Protein AF-A0AA38NCH5-F1 (afdb_monomer_lite)

pLDDT: mean 87.62, std 12.92, range [38.0, 96.69]

Structure (mmCIF, N/CA/C/O backbone):
data_AF-A0AA38NCH5-F1
#
_entry.id   AF-A0AA38NCH5-F1
#
loop_
_atom_site.group_PDB
_atom_site.id
_atom_site.type_symbol
_atom_site.label_atom_id
_atom_site.label_alt_id
_atom_site.label_comp_id
_atom_site.label_asym_id
_atom_site.label_entity_id
_atom_site.label_seq_id
_atom_site.pdbx_PDB_ins_code
_atom_site.Cartn_x
_atom_site.Cartn_y
_atom_site.Cartn_z
_atom_site.occupancy
_atom_site.B_iso_or_equiv
_atom_site.auth_seq_id
_atom_site.auth_comp_id
_atom_site.auth_asym_id
_atom_site.auth_atom_id
_atom_site.pdbx_PDB_model_num
ATOM 1 N N . ILE A 1 1 ? 7.613 -3.527 -4.445 1.00 84.94 1 ILE A N 1
ATOM 2 C CA . ILE A 1 1 ? 7.583 -4.924 -3.953 1.00 84.94 1 ILE A CA 1
ATOM 3 C C . ILE A 1 1 ? 8.799 -5.136 -3.073 1.00 84.94 1 ILE A C 1
ATOM 5 O O . ILE A 1 1 ? 9.880 -4.709 -3.464 1.00 84.94 1 ILE A O 1
ATOM 9 N N . TYR A 1 2 ? 8.613 -5.729 -1.898 1.00 88.38 2 TYR A N 1
ATOM 10 C CA . TYR A 1 2 ? 9.690 -6.019 -0.955 1.00 88.38 2 TYR A CA 1
ATOM 11 C C . TYR A 1 2 ? 9.802 -7.528 -0.768 1.00 88.38 2 TYR A C 1
ATOM 13 O O . TYR A 1 2 ? 8.786 -8.209 -0.658 1.00 88.38 2 TYR A O 1
ATOM 21 N N . GLN A 1 3 ? 11.030 -8.037 -0.718 1.00 91.44 3 GLN A N 1
ATOM 22 C CA . GLN A 1 3 ? 11.296 -9.394 -0.261 1.00 91.44 3 GLN A CA 1
ATOM 23 C C . GLN A 1 3 ? 11.565 -9.331 1.241 1.00 91.44 3 GLN A C 1
ATOM 25 O O . GLN A 1 3 ? 12.495 -8.649 1.671 1.00 91.44 3 GLN A O 1
ATOM 30 N N . ILE A 1 4 ? 10.739 -10.012 2.027 1.00 92.62 4 ILE A N 1
ATOM 31 C CA . ILE A 1 4 ? 10.807 -10.011 3.491 1.00 92.62 4 ILE A CA 1
ATOM 32 C C . ILE A 1 4 ? 10.966 -11.440 4.011 1.00 92.62 4 ILE A C 1
ATOM 34 O O . ILE A 1 4 ? 10.616 -12.400 3.326 1.00 92.62 4 ILE A O 1
ATOM 38 N N . ASN A 1 5 ? 11.524 -11.590 5.212 1.00 94.94 5 ASN A N 1
ATOM 39 C CA . ASN A 1 5 ? 11.599 -12.884 5.895 1.00 94.94 5 ASN A CA 1
ATOM 40 C C . ASN A 1 5 ? 10.491 -13.015 6.959 1.00 94.94 5 ASN A C 1
ATOM 42 O O . ASN A 1 5 ? 9.812 -12.045 7.289 1.00 94.94 5 ASN A O 1
ATOM 46 N N . ALA A 1 6 ? 10.356 -14.204 7.552 1.00 94.56 6 ALA A N 1
ATOM 47 C CA . ALA A 1 6 ? 9.321 -14.492 8.550 1.00 94.56 6 ALA A CA 1
ATOM 48 C C . ALA A 1 6 ? 9.373 -13.591 9.802 1.00 94.56 6 ALA A C 1
ATOM 50 O O . ALA A 1 6 ? 8.349 -13.341 10.431 1.00 94.56 6 ALA A O 1
ATOM 51 N N . ARG A 1 7 ? 10.555 -13.088 10.184 1.00 95.19 7 ARG A N 1
ATOM 52 C CA . ARG A 1 7 ? 10.690 -12.161 11.316 1.00 95.19 7 ARG A CA 1
ATOM 53 C C . ARG A 1 7 ? 10.175 -10.770 10.955 1.00 95.19 7 ARG A C 1
ATOM 55 O O . ARG A 1 7 ? 9.543 -10.129 11.789 1.00 95.19 7 ARG A O 1
ATOM 62 N N . ASP A 1 8 ? 10.459 -10.309 9.743 1.00 95.44 8 ASP A N 1
ATOM 63 C CA . ASP A 1 8 ? 9.941 -9.038 9.240 1.00 95.44 8 ASP A CA 1
ATOM 64 C C . ASP A 1 8 ? 8.419 -9.102 9.086 1.00 95.44 8 ASP A C 1
ATOM 66 O O . ASP A 1 8 ? 7.735 -8.180 9.521 1.00 95.44 8 ASP A O 1
ATOM 70 N N . GLU A 1 9 ? 7.883 -10.219 8.582 1.00 95.38 9 GLU A N 1
ATOM 71 C CA . GLU A 1 9 ? 6.435 -10.455 8.514 1.00 95.38 9 GLU A CA 1
ATOM 72 C C . GLU A 1 9 ? 5.786 -10.413 9.905 1.00 95.38 9 GLU A C 1
ATOM 74 O O . GLU A 1 9 ? 4.816 -9.691 10.103 1.00 95.38 9 GLU A O 1
ATOM 79 N N . ALA A 1 10 ? 6.359 -11.086 10.909 1.00 95.00 10 ALA A N 1
ATOM 80 C CA . ALA A 1 10 ? 5.830 -11.046 12.276 1.00 95.00 10 ALA A CA 1
ATOM 81 C C . ALA A 1 10 ? 5.847 -9.631 12.891 1.00 95.00 10 ALA A C 1
ATOM 83 O O . ALA A 1 10 ? 4.995 -9.288 13.713 1.00 95.00 10 ALA A O 1
ATOM 84 N N . ASN A 1 11 ? 6.814 -8.789 12.505 1.00 96.06 11 ASN A N 1
ATOM 85 C CA . ASN A 1 11 ? 6.818 -7.382 12.903 1.00 96.06 11 ASN A CA 1
ATOM 86 C C . ASN A 1 11 ? 5.710 -6.601 12.186 1.00 96.06 11 ASN A C 1
ATOM 88 O O . ASN A 1 11 ? 5.029 -5.800 12.827 1.00 96.06 11 ASN A O 1
ATOM 92 N N . LEU A 1 12 ? 5.524 -6.833 10.884 1.00 95.25 12 LEU A N 1
ATOM 93 C CA . LEU A 1 12 ? 4.454 -6.220 10.098 1.00 95.25 12 LEU A CA 1
ATOM 94 C C . LEU A 1 12 ? 3.076 -6.612 10.633 1.00 95.25 12 LEU A C 1
ATOM 96 O O . LEU A 1 12 ? 2.263 -5.721 10.836 1.00 95.25 12 LEU A O 1
ATOM 100 N N . ASP A 1 13 ? 2.851 -7.877 10.998 1.00 96.06 13 ASP A N 1
ATOM 101 C CA . ASP A 1 13 ? 1.598 -8.334 11.618 1.00 96.06 13 ASP A CA 1
ATOM 102 C C . ASP A 1 13 ? 1.207 -7.448 12.818 1.00 96.06 13 ASP A C 1
ATOM 104 O O . ASP A 1 13 ? 0.050 -7.052 12.961 1.00 96.06 13 ASP A O 1
ATOM 108 N N . ARG A 1 14 ? 2.185 -7.046 13.646 1.00 95.69 14 ARG A N 1
ATOM 109 C CA . ARG A 1 14 ? 1.957 -6.133 14.776 1.00 95.69 14 ARG A CA 1
ATOM 110 C C . ARG A 1 14 ? 1.683 -4.692 14.342 1.00 95.69 14 ARG A C 1
ATOM 112 O O . ARG A 1 14 ? 0.865 -4.028 14.976 1.00 95.69 14 ARG A O 1
ATOM 119 N N . TYR A 1 15 ? 2.392 -4.183 13.336 1.00 94.06 15 TYR A N 1
ATOM 120 C CA . TYR A 1 15 ? 2.198 -2.812 12.847 1.00 94.06 15 TYR A CA 1
ATOM 121 C C . TYR A 1 15 ? 0.861 -2.634 12.125 1.00 94.06 15 TYR A C 1
ATOM 123 O O . TYR A 1 15 ? 0.242 -1.580 12.258 1.00 94.06 15 TYR A O 1
ATOM 131 N N . GLU A 1 16 ? 0.407 -3.673 11.429 1.00 93.56 16 GLU A N 1
ATOM 132 C CA . GLU A 1 16 ? -0.856 -3.700 10.692 1.00 93.56 16 GLU A CA 1
ATOM 133 C C . GLU A 1 16 ? -2.042 -4.132 11.571 1.00 93.56 16 GLU A C 1
ATOM 135 O O . GLU A 1 16 ? -3.187 -4.112 11.129 1.00 93.56 16 GLU A O 1
ATOM 140 N N . GLY A 1 17 ? -1.793 -4.520 12.830 1.00 94.88 17 GLY A N 1
ATOM 141 C CA . GLY A 1 17 ? -2.832 -5.011 13.739 1.00 94.88 17 GLY A CA 1
ATOM 142 C C . GLY A 1 17 ? -3.563 -6.230 13.178 1.00 94.88 17 GLY A C 1
ATOM 143 O O . GLY A 1 17 ? -4.778 -6.328 13.313 1.00 94.88 17 GLY A O 1
ATOM 144 N N . SER A 1 18 ? -2.835 -7.100 12.478 1.00 93.62 18 SER A N 1
ATOM 145 C CA . SER A 1 18 ? -3.381 -8.292 11.841 1.00 93.62 18 SER A CA 1
ATOM 146 C C . SER A 1 18 ? -3.585 -9.413 12.867 1.00 93.62 18 SER A C 1
ATOM 148 O O . SER A 1 18 ? -2.676 -9.662 13.666 1.00 93.62 18 SER A O 1
ATOM 150 N N . PRO A 1 19 ? -4.700 -10.165 12.787 1.00 93.69 19 PRO A N 1
ATOM 151 C CA . PRO A 1 19 ? -5.735 -10.101 11.742 1.00 93.69 19 PRO A CA 1
ATOM 152 C C . PRO A 1 19 ? -6.901 -9.133 12.023 1.00 93.69 19 PRO A C 1
ATOM 154 O O . PRO A 1 19 ? -7.810 -9.030 11.198 1.00 93.69 19 PRO A O 1
ATOM 157 N N . GLU A 1 20 ? -6.937 -8.461 13.174 1.00 94.12 20 GLU A N 1
ATOM 158 C CA . GLU A 1 20 ? -8.120 -7.726 13.642 1.00 94.12 20 GLU A CA 1
ATOM 159 C C . GLU A 1 20 ? -8.422 -6.447 12.846 1.00 94.12 20 GLU A C 1
ATOM 161 O O . GLU A 1 20 ? -9.592 -6.117 12.652 1.00 94.12 20 GLU A O 1
ATOM 166 N N . ILE A 1 21 ? -7.391 -5.723 12.404 1.00 93.81 21 ILE A N 1
ATOM 167 C CA . ILE A 1 21 ? -7.518 -4.469 11.647 1.00 93.81 21 ILE A CA 1
ATOM 168 C C . ILE A 1 21 ? -7.382 -4.763 10.153 1.00 93.81 21 ILE A C 1
ATOM 170 O O . ILE A 1 21 ? -8.362 -4.669 9.416 1.00 93.81 21 ILE A O 1
ATOM 174 N N . TYR A 1 22 ? -6.192 -5.179 9.719 1.00 95.00 22 TYR A N 1
ATOM 175 C CA . TYR A 1 22 ? -5.929 -5.589 8.341 1.00 95.00 22 TYR A CA 1
ATOM 176 C C . TYR A 1 22 ? -5.712 -7.099 8.256 1.00 95.00 22 TYR A C 1
ATOM 178 O O . TYR A 1 22 ? -5.029 -7.687 9.092 1.00 95.00 22 TYR A O 1
ATOM 186 N N . GLN A 1 23 ? -6.272 -7.734 7.228 1.00 96.69 23 GLN A N 1
ATOM 187 C CA . GLN A 1 23 ? -6.160 -9.171 7.002 1.00 96.69 23 GLN A CA 1
ATOM 188 C C . GLN A 1 23 ? -5.078 -9.464 5.960 1.00 96.69 23 GLN A C 1
ATOM 190 O O . GLN A 1 23 ? -4.899 -8.718 4.994 1.00 96.69 23 GLN A O 1
ATOM 195 N N . LYS A 1 24 ? -4.370 -10.581 6.149 1.00 96.06 24 LYS A N 1
ATOM 196 C CA . LYS A 1 24 ? -3.393 -11.097 5.187 1.00 96.06 24 LYS A CA 1
ATOM 197 C C . LYS A 1 24 ? -4.097 -11.704 3.977 1.00 96.06 24 LYS A C 1
ATOM 199 O O . LYS A 1 24 ? -4.817 -12.691 4.105 1.00 96.06 24 LYS A O 1
ATOM 204 N N . VAL A 1 25 ? -3.846 -11.135 2.803 1.00 96.19 25 VAL A N 1
ATOM 205 C CA . VAL A 1 25 ? -4.293 -11.659 1.511 1.00 96.19 25 VAL A CA 1
ATOM 206 C C . VAL A 1 25 ? -3.077 -12.205 0.778 1.00 96.19 25 VAL A C 1
ATOM 208 O O . VAL A 1 25 ? -2.206 -11.446 0.352 1.00 96.19 25 VAL A O 1
ATOM 211 N N . HIS A 1 26 ? -3.006 -13.530 0.687 1.00 94.31 26 HIS A N 1
ATOM 212 C CA . HIS A 1 26 ? -1.963 -14.241 -0.046 1.00 94.31 26 HIS A CA 1
ATOM 213 C C . HIS A 1 26 ? -2.321 -14.358 -1.529 1.00 94.31 26 HIS A C 1
ATOM 215 O O . HIS A 1 26 ? -3.465 -14.124 -1.921 1.00 94.31 26 HIS A O 1
ATOM 221 N N . ASP A 1 27 ? -1.329 -14.735 -2.332 1.00 9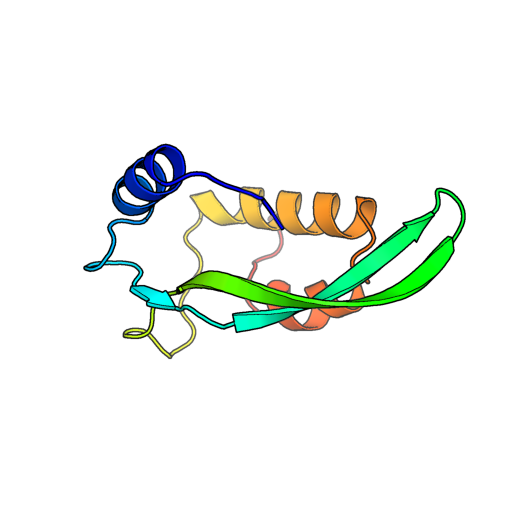4.12 27 ASP A N 1
ATOM 222 C CA . ASP A 1 27 ? -1.481 -15.059 -3.751 1.00 94.12 27 ASP A CA 1
ATOM 223 C C . ASP A 1 27 ? -2.082 -13.914 -4.585 1.00 94.12 27 ASP A C 1
ATOM 225 O O . ASP A 1 27 ? -2.776 -14.122 -5.580 1.00 94.12 27 ASP A O 1
ATOM 229 N N . VAL A 1 28 ? -1.803 -12.666 -4.186 1.00 94.94 28 VAL A N 1
ATOM 230 C CA . VAL A 1 28 ? -2.158 -11.486 -4.977 1.00 94.94 28 VAL A CA 1
ATOM 231 C C . VAL A 1 28 ? -1.140 -11.352 -6.104 1.00 94.94 28 VAL A C 1
ATOM 233 O O . VAL A 1 28 ? -0.028 -10.860 -5.890 1.00 94.94 28 VAL A O 1
ATOM 236 N N . THR A 1 29 ? -1.516 -11.804 -7.297 1.00 94.06 29 THR A N 1
ATOM 237 C CA . THR A 1 29 ? -0.675 -11.716 -8.492 1.00 94.06 29 THR A CA 1
ATOM 238 C C . THR A 1 29 ? -0.527 -10.263 -8.949 1.00 94.06 29 THR A C 1
ATOM 240 O O . THR A 1 29 ? -1.512 -9.578 -9.231 1.00 94.06 29 THR A O 1
ATOM 243 N N . VAL A 1 30 ? 0.714 -9.787 -9.056 1.00 90.62 30 VAL A N 1
ATOM 244 C CA . VAL A 1 30 ? 1.054 -8.449 -9.559 1.00 90.62 30 VAL A CA 1
ATOM 245 C C . VAL A 1 30 ? 1.967 -8.539 -10.774 1.00 90.62 30 VAL A C 1
ATOM 247 O O . VAL A 1 30 ? 2.841 -9.399 -10.841 1.00 90.62 30 VAL A O 1
ATOM 250 N N . GLU A 1 31 ? 1.805 -7.619 -11.720 1.00 88.19 31 GLU A N 1
ATOM 251 C CA . GLU A 1 31 ? 2.709 -7.474 -12.862 1.00 88.19 31 GLU A CA 1
ATOM 252 C C . GLU A 1 31 ? 3.877 -6.550 -12.498 1.00 88.19 31 GLU A C 1
ATOM 254 O O . GLU A 1 31 ? 3.681 -5.410 -12.061 1.00 88.19 31 GLU A O 1
ATOM 259 N N . LEU A 1 32 ? 5.113 -7.023 -12.677 1.00 83.75 32 LEU A N 1
ATOM 260 C CA . LEU A 1 32 ? 6.296 -6.213 -12.403 1.00 83.75 32 LEU A CA 1
ATOM 261 C C . LEU A 1 32 ? 6.622 -5.316 -13.594 1.00 83.75 32 LEU A C 1
ATOM 263 O O . LEU A 1 32 ? 6.935 -5.790 -14.677 1.00 83.75 32 LEU A O 1
ATOM 267 N N . ILE A 1 33 ? 6.644 -4.001 -13.396 1.00 75.44 33 ILE A N 1
ATOM 268 C CA . ILE A 1 33 ? 7.119 -3.073 -14.428 1.00 75.44 33 ILE A CA 1
ATOM 269 C C . ILE A 1 33 ? 8.630 -2.891 -14.261 1.00 75.44 33 ILE A C 1
ATOM 271 O O . ILE A 1 33 ? 9.085 -2.260 -13.306 1.00 75.44 33 ILE A O 1
ATOM 275 N N . VAL A 1 34 ? 9.423 -3.423 -15.197 1.00 70.25 34 VAL A N 1
ATOM 276 C CA . VAL A 1 34 ? 10.889 -3.303 -15.157 1.00 70.25 34 VAL A CA 1
ATOM 277 C C . VAL A 1 34 ? 11.323 -2.026 -15.875 1.00 70.25 34 VAL A C 1
ATOM 279 O O . VAL A 1 34 ? 11.087 -1.838 -17.072 1.00 70.25 34 VAL A O 1
ATOM 282 N N . ARG A 1 35 ? 11.997 -1.134 -15.143 1.00 66.19 35 ARG A N 1
ATOM 283 C CA . ARG A 1 35 ? 12.596 0.089 -15.693 1.00 66.19 35 ARG A CA 1
ATOM 284 C C . ARG A 1 35 ? 14.103 -0.059 -15.884 1.00 66.19 35 ARG A C 1
ATOM 286 O O . ARG A 1 35 ? 14.813 -0.500 -14.988 1.00 66.19 35 ARG A O 1
ATOM 293 N N . SER A 1 36 ? 14.595 0.399 -17.032 1.00 57.47 36 SER A N 1
ATOM 294 C CA . SER A 1 36 ? 15.992 0.799 -17.217 1.00 57.47 36 SER A CA 1
ATOM 295 C C . SER A 1 36 ? 16.065 2.318 -17.100 1.00 57.47 36 SER A C 1
ATOM 297 O O . SER A 1 36 ? 15.068 3.004 -17.316 1.00 57.47 36 SER A O 1
ATOM 299 N N . LYS A 1 37 ? 17.249 2.860 -16.791 1.00 54.50 37 LYS A N 1
ATOM 300 C CA . LYS A 1 37 ? 17.509 4.289 -16.517 1.00 54.50 37 LYS A CA 1
ATOM 301 C C . LYS A 1 37 ? 17.015 5.276 -17.592 1.00 54.50 37 LYS A C 1
ATOM 303 O O . LYS A 1 37 ? 17.090 6.477 -17.369 1.00 54.50 37 LYS A O 1
ATOM 308 N N . VAL A 1 38 ? 16.549 4.795 -18.745 1.00 53.34 38 VAL A N 1
ATOM 309 C CA . VAL A 1 38 ? 16.161 5.612 -19.901 1.00 53.34 38 VAL A CA 1
ATOM 310 C C . VAL A 1 38 ? 14.747 5.289 -20.421 1.00 53.34 38 VAL A C 1
ATOM 312 O O . VAL A 1 38 ? 14.156 6.157 -21.043 1.00 53.34 38 VAL A O 1
ATOM 315 N N . ASN A 1 39 ? 14.168 4.105 -20.149 1.00 49.72 39 ASN A N 1
ATOM 316 C CA . ASN A 1 39 ? 12.827 3.698 -20.615 1.00 49.72 39 ASN A CA 1
ATOM 317 C C . ASN A 1 39 ? 12.218 2.580 -19.739 1.00 49.72 39 ASN A C 1
ATOM 319 O O . ASN A 1 39 ? 12.946 1.804 -19.113 1.00 49.72 39 ASN A O 1
ATOM 323 N N . VAL A 1 40 ? 10.883 2.448 -19.745 1.00 57.19 40 VAL A N 1
ATOM 324 C CA . VAL A 1 40 ? 10.208 1.206 -19.314 1.00 57.19 40 VAL A CA 1
ATOM 325 C C . VAL A 1 40 ? 10.602 0.111 -20.307 1.00 57.19 40 VAL A C 1
ATOM 327 O O . VAL A 1 40 ? 10.390 0.268 -21.506 1.00 57.19 40 VAL A O 1
ATOM 330 N N . VAL A 1 41 ? 11.241 -0.954 -19.822 1.00 54.84 41 VAL A N 1
ATOM 331 C CA . VAL A 1 41 ? 11.847 -1.999 -20.670 1.00 54.84 41 VAL A CA 1
ATOM 332 C C . VAL A 1 41 ? 10.824 -3.071 -21.050 1.00 54.84 41 VAL A C 1
ATOM 334 O O . VAL A 1 41 ? 10.994 -3.746 -22.058 1.00 54.84 41 VAL A O 1
ATOM 337 N N . GLY A 1 42 ? 9.731 -3.184 -20.296 1.00 58.41 42 GLY A N 1
ATOM 338 C CA . GLY A 1 42 ? 8.614 -4.073 -20.595 1.00 58.41 42 GLY A CA 1
ATOM 339 C C . GLY A 1 42 ? 7.745 -4.330 -19.367 1.00 58.41 42 GLY A C 1
ATOM 340 O O . GLY A 1 42 ? 8.060 -3.876 -18.262 1.00 58.41 42 GLY A O 1
ATOM 341 N N . ILE A 1 43 ? 6.656 -5.068 -19.582 1.00 61.31 43 ILE A N 1
ATOM 342 C CA . ILE A 1 43 ? 5.947 -5.778 -18.514 1.00 61.31 43 ILE A CA 1
ATOM 343 C C . ILE A 1 43 ? 6.798 -7.020 -18.225 1.00 61.31 43 ILE A C 1
ATOM 345 O O . ILE A 1 43 ? 7.055 -7.814 -19.128 1.00 61.31 43 ILE A O 1
ATOM 349 N N . GLY A 1 44 ? 7.344 -7.098 -17.018 1.00 65.31 44 GLY A N 1
ATOM 350 C CA . GLY A 1 44 ? 8.087 -8.248 -16.517 1.00 65.31 44 GLY A CA 1
ATOM 351 C C . GLY A 1 44 ? 7.156 -9.361 -16.042 1.00 65.31 44 GLY A C 1
ATOM 352 O O . GLY A 1 44 ? 5.945 -9.309 -16.248 1.00 65.31 44 GLY A O 1
ATOM 353 N N . ASP A 1 45 ? 7.740 -10.366 -15.394 1.00 80.44 45 ASP A N 1
ATOM 354 C CA . ASP A 1 45 ? 7.005 -11.520 -14.879 1.00 80.44 45 ASP A CA 1
ATOM 355 C C . ASP A 1 45 ? 5.921 -11.120 -13.864 1.00 80.44 45 ASP A C 1
ATOM 357 O O . ASP A 1 45 ? 6.011 -10.100 -13.167 1.00 80.44 45 ASP A O 1
ATOM 361 N N . THR A 1 46 ? 4.892 -11.960 -13.770 1.00 88.38 46 THR A N 1
ATOM 362 C CA . THR A 1 46 ? 3.897 -11.891 -12.702 1.00 88.38 46 THR A CA 1
ATOM 363 C C . THR A 1 46 ? 4.448 -12.512 -11.424 1.00 88.38 46 THR A C 1
ATOM 365 O O . THR A 1 46 ? 5.094 -13.559 -11.474 1.00 88.38 46 THR A O 1
ATOM 368 N N . LEU A 1 47 ? 4.162 -11.901 -10.278 1.00 91.06 47 LEU A N 1
ATOM 369 C CA . LEU A 1 47 ? 4.587 -12.389 -8.969 1.00 91.06 47 LEU A CA 1
ATOM 370 C C . LEU A 1 47 ? 3.396 -12.486 -8.020 1.00 91.06 47 LEU A C 1
ATOM 372 O O . LEU A 1 47 ? 2.644 -11.524 -7.887 1.00 91.06 47 LEU A O 1
ATOM 376 N N . ASP A 1 48 ? 3.278 -13.603 -7.309 1.00 93.75 48 ASP A N 1
ATOM 377 C CA . ASP A 1 48 ? 2.313 -13.751 -6.223 1.00 93.75 48 ASP A CA 1
ATOM 378 C C . ASP A 1 48 ? 2.845 -13.103 -4.944 1.00 93.75 48 ASP A C 1
ATOM 380 O O . ASP A 1 48 ? 3.997 -13.301 -4.543 1.00 93.75 48 ASP A O 1
ATOM 384 N N . THR A 1 49 ? 2.009 -12.277 -4.319 1.00 94.75 49 THR A N 1
ATOM 385 C CA . THR A 1 49 ? 2.405 -11.431 -3.191 1.00 94.75 49 THR A CA 1
ATOM 386 C C . THR A 1 49 ? 1.455 -11.557 -2.009 1.00 94.75 49 THR A C 1
ATOM 388 O O . THR A 1 49 ? 0.299 -11.957 -2.147 1.00 94.75 49 THR A O 1
ATOM 391 N N . LEU A 1 50 ? 1.971 -11.198 -0.832 1.00 95.50 50 LEU A N 1
ATOM 392 C CA . LEU A 1 50 ? 1.192 -10.979 0.379 1.00 95.50 50 LEU A CA 1
ATOM 393 C C . LEU A 1 50 ? 0.896 -9.484 0.526 1.00 95.50 50 LEU A C 1
ATOM 395 O O . LEU A 1 50 ? 1.818 -8.663 0.508 1.00 95.50 50 LEU A O 1
ATOM 399 N N . VAL A 1 51 ? -0.376 -9.142 0.720 1.00 95.88 51 VAL A N 1
ATOM 400 C CA . VAL A 1 51 ? -0.831 -7.774 0.993 1.00 95.88 51 VAL A CA 1
ATOM 401 C C . VAL A 1 51 ? -1.686 -7.761 2.259 1.00 95.88 51 VAL A C 1
ATOM 403 O O . VAL A 1 51 ? -2.490 -8.665 2.477 1.00 95.88 51 VAL A O 1
ATOM 406 N N . TYR A 1 52 ? -1.532 -6.725 3.082 1.00 95.75 52 TYR A N 1
ATOM 407 C CA . TYR A 1 52 ? -2.438 -6.442 4.194 1.00 95.75 52 TYR A CA 1
ATOM 408 C C . TYR A 1 52 ? -3.561 -5.531 3.698 1.00 95.75 52 TYR A C 1
ATOM 410 O O . TYR A 1 52 ? -3.300 -4.446 3.176 1.00 95.75 52 TYR A O 1
ATOM 418 N N . MET A 1 53 ? -4.806 -5.985 3.815 1.00 94.00 53 MET A N 1
ATOM 419 C CA . MET A 1 53 ? -5.980 -5.266 3.321 1.00 94.00 53 MET A CA 1
ATOM 420 C C . MET A 1 53 ? -7.141 -5.410 4.298 1.00 94.00 53 MET A C 1
ATOM 422 O O . MET A 1 53 ? -7.330 -6.467 4.892 1.00 94.00 53 MET A O 1
ATOM 426 N N . ASP A 1 54 ? -7.922 -4.345 4.458 1.00 94.12 54 ASP A N 1
ATOM 427 C CA . ASP A 1 54 ? -9.154 -4.386 5.240 1.00 94.12 54 ASP A CA 1
ATOM 428 C C . ASP A 1 54 ? -10.250 -4.979 4.358 1.00 94.12 54 ASP A C 1
ATOM 430 O O . ASP A 1 54 ? -10.641 -4.391 3.349 1.00 94.12 54 ASP A O 1
ATOM 434 N N . GLN A 1 55 ? -10.709 -6.172 4.717 1.00 92.38 55 GLN A N 1
ATOM 435 C CA . GLN A 1 55 ? -11.757 -6.894 4.003 1.00 92.38 55 GLN A CA 1
ATOM 436 C C . GLN A 1 55 ? -13.149 -6.651 4.601 1.00 92.38 55 GLN A C 1
ATOM 438 O O . GLN A 1 55 ? -14.148 -7.081 4.024 1.00 92.38 55 GLN A O 1
ATOM 443 N N . ASN A 1 56 ? -13.231 -5.965 5.744 1.00 91.75 56 ASN A N 1
ATOM 444 C CA . ASN A 1 56 ? -14.469 -5.756 6.488 1.00 91.75 56 ASN A CA 1
ATOM 445 C C . ASN A 1 56 ? -15.125 -4.409 6.146 1.00 91.75 56 ASN A C 1
ATOM 447 O O . ASN A 1 56 ? -16.353 -4.316 6.100 1.00 91.75 56 ASN A O 1
ATOM 451 N N . HIS A 1 57 ? -14.333 -3.369 5.869 1.00 91.44 57 HIS A N 1
ATOM 452 C CA . HIS A 1 57 ? -14.830 -2.031 5.529 1.00 91.44 57 HIS A CA 1
ATOM 453 C C . HIS A 1 57 ? -14.722 -1.753 4.023 1.00 91.44 57 HIS A C 1
ATOM 455 O O . HIS A 1 57 ? -13.805 -1.093 3.546 1.00 91.44 57 HIS A O 1
ATOM 461 N N . VAL A 1 58 ? -15.707 -2.232 3.261 1.00 90.38 58 VAL A N 1
ATOM 462 C CA . VAL A 1 58 ? -15.712 -2.197 1.782 1.00 90.38 58 VAL A CA 1
ATOM 463 C C . VAL A 1 58 ? -16.339 -0.937 1.166 1.00 90.38 58 VAL A C 1
ATOM 465 O O . VAL A 1 58 ? -16.648 -0.908 -0.024 1.00 90.38 58 VAL A O 1
ATOM 468 N N . THR A 1 59 ? -16.578 0.100 1.968 1.00 92.06 59 THR A N 1
ATOM 469 C CA . THR A 1 59 ? -17.168 1.370 1.517 1.00 92.06 59 THR A CA 1
ATOM 470 C C . THR A 1 59 ? -16.187 2.514 1.694 1.00 92.06 59 THR A C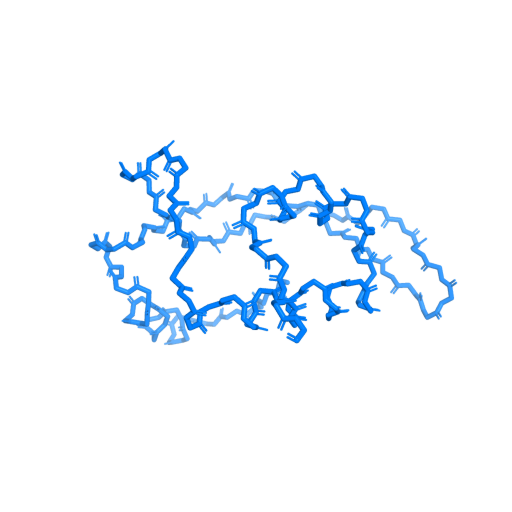 1
ATOM 472 O O . THR A 1 59 ? -15.476 2.559 2.697 1.00 92.06 59 THR A O 1
ATOM 475 N N . ASP A 1 60 ? -16.225 3.484 0.782 1.00 90.25 60 ASP A N 1
ATOM 476 C CA . ASP A 1 60 ? -15.343 4.648 0.826 1.00 90.25 60 ASP A CA 1
ATOM 477 C C . ASP A 1 60 ? -15.453 5.412 2.156 1.00 90.25 60 ASP A C 1
ATOM 479 O O . ASP A 1 60 ? -16.525 5.861 2.574 1.00 90.25 60 ASP A O 1
ATOM 483 N N . GLY A 1 61 ? -14.309 5.571 2.824 1.00 88.62 61 GLY A N 1
ATOM 484 C CA . GLY A 1 61 ? -14.170 6.323 4.066 1.00 88.62 61 GLY A CA 1
ATOM 485 C C . GLY A 1 61 ? -13.575 7.716 3.854 1.00 88.62 61 GLY A C 1
ATOM 486 O O . GLY A 1 61 ? -13.037 8.049 2.800 1.00 88.62 61 GLY A O 1
ATOM 487 N N . LYS A 1 62 ? -13.621 8.549 4.900 1.00 91.00 62 LYS A N 1
ATOM 488 C CA . LYS A 1 62 ? -12.893 9.826 4.920 1.00 91.00 62 LYS A CA 1
ATOM 489 C C . LYS A 1 62 ? -11.466 9.602 5.412 1.00 91.00 62 LYS A C 1
ATOM 491 O O . LYS A 1 62 ? -11.269 9.103 6.519 1.00 91.00 62 LYS A O 1
ATOM 496 N N . ILE A 1 63 ? -10.482 10.033 4.623 1.00 90.69 63 ILE A N 1
ATOM 497 C CA . ILE A 1 63 ? -9.073 10.027 5.033 1.00 90.69 63 ILE A CA 1
ATOM 498 C C . ILE A 1 63 ? -8.896 10.922 6.265 1.00 90.69 63 ILE A C 1
ATOM 500 O O . ILE A 1 63 ? -9.389 12.053 6.316 1.00 90.69 63 ILE A O 1
ATOM 504 N N . ARG A 1 64 ? -8.177 10.414 7.268 1.00 91.25 64 ARG A N 1
ATOM 505 C CA . ARG A 1 64 ? -7.832 11.181 8.467 1.00 91.25 64 ARG A CA 1
ATOM 506 C C . ARG A 1 64 ? -6.824 12.282 8.124 1.00 91.25 64 ARG A C 1
ATOM 508 O O . ARG A 1 64 ? -5.912 12.070 7.324 1.00 91.25 64 ARG A O 1
ATOM 515 N N . GLN A 1 65 ? -6.978 13.454 8.739 1.00 91.88 65 GLN A N 1
ATOM 516 C CA . GLN A 1 65 ? -6.231 14.669 8.381 1.00 91.88 65 GLN A CA 1
ATOM 517 C C . GLN A 1 65 ? -4.710 14.471 8.424 1.00 91.88 65 GLN A C 1
ATOM 519 O O . GLN A 1 65 ? -3.996 14.918 7.529 1.00 91.88 65 GLN A O 1
ATOM 524 N N . GLU A 1 66 ? -4.210 13.725 9.406 1.00 92.88 66 GLU A N 1
ATOM 525 C CA . GLU A 1 66 ? -2.787 13.439 9.580 1.00 92.88 66 GLU A CA 1
ATOM 526 C C . GLU A 1 66 ? -2.172 12.577 8.459 1.00 92.88 66 GLU A C 1
ATOM 528 O O . GLU A 1 66 ? -0.949 12.576 8.280 1.00 92.88 66 GLU A O 1
ATOM 533 N N . TYR A 1 67 ? -2.994 11.870 7.676 1.00 92.69 67 TYR A N 1
ATOM 534 C CA . TYR A 1 67 ? -2.540 11.054 6.547 1.00 92.69 67 TYR A CA 1
ATOM 535 C C . TYR A 1 67 ? -2.541 11.805 5.217 1.00 92.69 67 TYR A C 1
ATOM 537 O O . TYR A 1 67 ? -1.793 11.417 4.322 1.00 92.69 67 TYR A O 1
ATOM 545 N N . ILE A 1 68 ? -3.293 12.903 5.087 1.00 94.25 68 ILE A N 1
ATOM 546 C CA . ILE A 1 68 ? -3.336 13.724 3.866 1.00 94.25 68 ILE A CA 1
ATOM 547 C C . ILE A 1 68 ? -1.925 14.095 3.373 1.00 94.25 68 ILE A C 1
ATOM 549 O O . ILE A 1 68 ? -1.600 13.761 2.230 1.00 94.25 68 ILE A O 1
ATOM 553 N N . PRO A 1 69 ? -1.026 14.688 4.189 1.00 94.62 69 PRO A N 1
ATOM 554 C CA . PRO A 1 69 ? 0.315 15.032 3.713 1.00 94.62 69 PRO A CA 1
ATOM 555 C C . PRO A 1 69 ? 1.161 13.806 3.346 1.00 94.62 69 PRO A C 1
ATOM 557 O O . PRO A 1 69 ? 2.045 13.906 2.500 1.00 94.62 69 PRO A O 1
ATOM 560 N N . ARG A 1 70 ? 0.899 12.638 3.949 1.00 94.69 70 ARG A N 1
ATOM 561 C CA . ARG A 1 70 ? 1.595 11.387 3.608 1.00 94.69 70 ARG A CA 1
ATOM 562 C C . ARG A 1 70 ? 1.142 10.866 2.249 1.00 94.69 70 ARG A C 1
ATOM 564 O O . ARG A 1 70 ? 1.983 10.451 1.464 1.00 94.69 70 ARG A O 1
ATOM 571 N N . MET A 1 71 ? -0.155 10.942 1.954 1.00 94.94 71 MET A N 1
ATOM 572 C CA . MET A 1 71 ? -0.700 10.546 0.654 1.00 94.94 71 MET A CA 1
ATOM 573 C C . MET A 1 71 ? -0.167 11.429 -0.477 1.00 94.94 71 MET A C 1
ATOM 575 O O . MET A 1 71 ? 0.181 10.908 -1.531 1.00 94.94 71 MET A O 1
ATOM 579 N N . HIS A 1 72 ? -0.010 12.738 -0.244 1.00 94.69 72 HIS A N 1
ATOM 580 C CA . HIS A 1 72 ? 0.648 13.631 -1.211 1.00 94.69 72 HIS A CA 1
ATOM 581 C C . HIS A 1 72 ? 2.093 13.209 -1.506 1.00 94.69 72 HIS A C 1
ATOM 583 O O . HIS A 1 72 ? 2.448 13.060 -2.671 1.00 94.69 72 HIS A O 1
ATOM 589 N N . ARG A 1 73 ? 2.889 12.890 -0.476 1.00 95.19 73 ARG A N 1
ATOM 590 C CA . ARG A 1 73 ? 4.258 12.371 -0.670 1.00 95.19 73 ARG A CA 1
ATOM 591 C C . ARG A 1 73 ? 4.286 11.045 -1.429 1.00 95.19 73 ARG A C 1
ATOM 593 O O . ARG A 1 73 ? 5.130 10.870 -2.294 1.00 95.19 73 ARG A O 1
ATOM 600 N N . VAL A 1 74 ? 3.345 10.135 -1.156 1.00 93.56 74 VAL A N 1
ATOM 601 C CA . VAL A 1 74 ? 3.224 8.865 -1.896 1.00 93.56 74 VAL A CA 1
ATOM 602 C C . VAL A 1 74 ? 2.961 9.109 -3.384 1.00 93.56 74 VAL A C 1
ATOM 604 O O . VAL A 1 74 ? 3.563 8.437 -4.218 1.00 93.56 74 VAL A O 1
ATOM 607 N N . MET A 1 75 ? 2.102 10.075 -3.732 1.00 94.88 75 MET A N 1
ATOM 608 C CA . MET A 1 75 ? 1.860 10.446 -5.132 1.00 94.88 75 MET A CA 1
ATOM 609 C C . MET A 1 75 ? 3.125 11.021 -5.787 1.00 94.88 75 MET A C 1
ATOM 611 O O . MET A 1 75 ? 3.492 10.598 -6.881 1.00 94.88 75 MET A O 1
ATOM 615 N N . GLU A 1 76 ? 3.818 11.946 -5.117 1.00 94.50 76 GLU A N 1
ATOM 616 C CA . GLU A 1 76 ? 5.067 12.547 -5.612 1.00 94.50 76 GLU A CA 1
ATOM 617 C C . GLU A 1 76 ? 6.173 11.503 -5.821 1.00 94.50 76 GLU A C 1
ATOM 619 O O . GLU A 1 76 ? 6.781 11.436 -6.893 1.00 94.50 76 GLU A O 1
ATOM 624 N N . ASP A 1 77 ? 6.403 10.657 -4.815 1.00 93.88 77 ASP A N 1
ATOM 625 C CA . ASP A 1 77 ? 7.401 9.593 -4.857 1.00 93.88 77 ASP A CA 1
ATOM 626 C C . ASP A 1 77 ? 7.050 8.572 -5.941 1.00 93.88 77 ASP A C 1
ATOM 628 O O . ASP A 1 77 ? 7.900 8.220 -6.752 1.00 93.88 77 ASP A O 1
ATOM 632 N N . GLY A 1 78 ? 5.789 8.149 -6.029 1.00 91.00 78 GLY A N 1
ATOM 633 C CA . GLY A 1 78 ? 5.347 7.192 -7.035 1.00 91.00 78 GLY A CA 1
ATOM 634 C C . GLY A 1 78 ? 5.490 7.710 -8.466 1.00 91.00 78 GLY A C 1
ATOM 635 O O . GLY A 1 78 ? 5.940 6.964 -9.334 1.00 91.00 78 GLY A O 1
ATOM 636 N N . ILE A 1 79 ? 5.185 8.988 -8.721 1.00 91.62 79 ILE A N 1
ATOM 637 C CA . ILE A 1 79 ? 5.428 9.621 -10.028 1.00 91.62 79 ILE A CA 1
ATOM 638 C C . ILE A 1 79 ? 6.928 9.637 -10.345 1.00 91.62 79 ILE A C 1
ATOM 640 O O . ILE A 1 79 ? 7.320 9.305 -11.467 1.00 91.6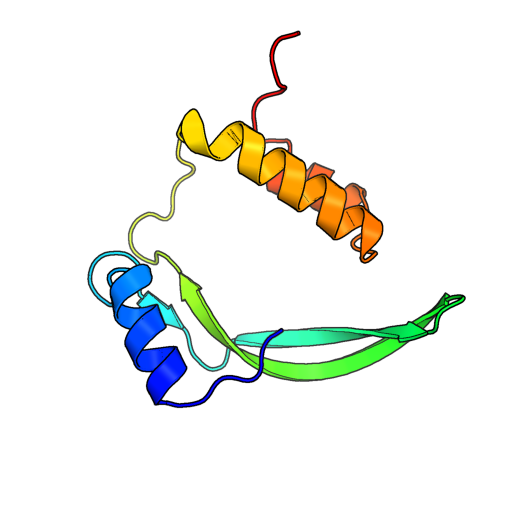2 79 ILE A O 1
ATOM 644 N N . ARG A 1 80 ? 7.777 9.969 -9.362 1.00 89.50 80 ARG A N 1
ATOM 645 C CA . ARG A 1 80 ? 9.241 9.960 -9.514 1.00 89.50 80 ARG A CA 1
ATOM 646 C C . ARG A 1 80 ? 9.781 8.560 -9.818 1.00 89.50 80 ARG A C 1
ATOM 648 O O . ARG A 1 80 ? 10.622 8.417 -10.703 1.00 89.50 80 ARG A O 1
ATOM 655 N N . GLU A 1 81 ? 9.258 7.538 -9.145 1.00 86.81 81 GLU A N 1
ATOM 656 C CA . GLU A 1 81 ? 9.592 6.129 -9.396 1.00 86.81 81 GLU A CA 1
ATOM 657 C C . GLU A 1 81 ? 8.991 5.608 -10.708 1.00 86.81 81 GLU A C 1
ATOM 659 O O . GLU A 1 81 ? 9.477 4.627 -11.280 1.00 86.81 81 GLU A O 1
ATOM 664 N N . GLY A 1 82 ? 7.991 6.306 -11.256 1.00 85.56 82 GLY A N 1
ATOM 665 C CA . GLY A 1 82 ? 7.514 6.070 -12.607 1.00 85.56 82 GLY A CA 1
ATOM 666 C C . GLY A 1 82 ? 6.089 5.624 -12.801 1.00 85.56 82 GLY A C 1
ATOM 667 O O . GLY A 1 82 ? 5.731 5.260 -13.925 1.00 85.56 82 GLY A O 1
ATOM 668 N N . ILE A 1 83 ? 5.307 5.607 -11.735 1.00 87.31 83 ILE A N 1
ATOM 669 C CA . ILE A 1 83 ? 3.887 5.312 -11.800 1.00 87.31 83 ILE A CA 1
ATOM 670 C C . ILE A 1 83 ? 3.218 6.457 -12.580 1.00 87.31 83 ILE A C 1
ATOM 672 O O . ILE A 1 83 ? 3.431 7.626 -12.245 1.00 87.31 83 ILE A O 1
ATOM 676 N N . PRO A 1 84 ? 2.432 6.167 -13.634 1.00 90.69 84 PRO A N 1
ATOM 677 C CA . PRO A 1 84 ? 1.795 7.207 -14.432 1.00 90.69 84 PRO A CA 1
ATOM 678 C C . PRO A 1 84 ? 0.914 8.119 -13.576 1.00 90.69 84 PRO A C 1
ATOM 680 O O . PRO A 1 84 ? 0.108 7.629 -12.789 1.00 90.69 84 PRO A O 1
ATOM 683 N N . THR A 1 85 ? 0.975 9.436 -13.789 1.00 92.94 85 THR A N 1
ATOM 684 C CA . THR A 1 85 ? 0.131 10.403 -13.061 1.00 92.94 85 THR A CA 1
ATOM 685 C C . THR A 1 85 ? -1.359 10.058 -13.147 1.00 92.94 85 THR A C 1
ATOM 687 O O . THR A 1 85 ? -2.075 10.158 -12.155 1.00 92.94 85 THR A O 1
ATOM 690 N N . ALA A 1 86 ? -1.806 9.534 -14.295 1.00 94.75 86 ALA A N 1
ATOM 691 C CA . ALA A 1 86 ? -3.181 9.083 -14.510 1.00 94.75 86 ALA A CA 1
ATOM 692 C C . ALA A 1 86 ? -3.646 7.997 -13.514 1.00 94.75 86 ALA A C 1
ATOM 694 O O . ALA A 1 86 ? -4.838 7.900 -13.227 1.00 94.75 86 ALA A O 1
ATOM 695 N N . TYR A 1 87 ? -2.729 7.191 -12.966 1.00 93.88 87 TYR A N 1
ATOM 696 C CA . TYR A 1 87 ? -3.044 6.2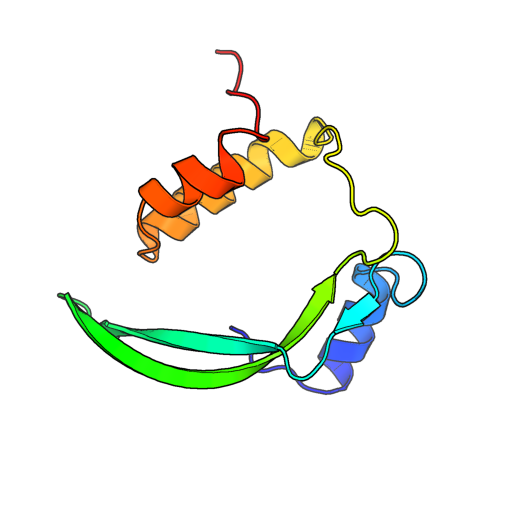18 -11.919 1.00 93.88 87 TYR A CA 1
ATOM 697 C C . TYR A 1 87 ? -3.486 6.922 -10.630 1.00 93.88 87 TYR A C 1
ATOM 699 O O . TYR A 1 87 ? -4.537 6.604 -10.074 1.00 93.88 87 TYR A O 1
ATOM 707 N N . PHE A 1 88 ? -2.724 7.925 -10.187 1.00 95.62 88 PHE A N 1
ATOM 708 C CA . PHE A 1 88 ? -3.059 8.713 -9.000 1.00 95.62 88 PHE A CA 1
ATOM 709 C C . PHE A 1 88 ? -4.294 9.583 -9.222 1.00 95.62 88 PHE A C 1
ATOM 711 O O . PHE A 1 88 ? -5.128 9.706 -8.327 1.00 95.62 88 PHE A O 1
ATOM 718 N N . ASP A 1 89 ? -4.462 10.125 -10.426 1.00 94.62 89 ASP A N 1
ATOM 719 C CA . ASP A 1 89 ? -5.659 10.884 -10.786 1.00 94.62 89 ASP A CA 1
ATOM 720 C C . ASP A 1 89 ? -6.929 10.043 -10.659 1.00 94.62 89 ASP A C 1
ATOM 722 O O . ASP A 1 89 ? -7.954 10.538 -10.194 1.00 94.62 89 ASP A O 1
ATOM 726 N N . LYS A 1 90 ? -6.850 8.765 -11.038 1.00 95.56 90 LYS A N 1
ATOM 727 C CA . LYS A 1 90 ? -7.981 7.843 -10.987 1.00 95.56 90 LYS A CA 1
ATOM 728 C C . LYS A 1 90 ? -8.244 7.295 -9.583 1.00 95.56 90 LYS A C 1
ATOM 730 O O . LYS A 1 90 ? -9.401 7.230 -9.183 1.00 95.56 90 LYS A O 1
ATOM 735 N N . TYR A 1 91 ? -7.204 6.873 -8.861 1.00 94.31 91 TYR A N 1
ATOM 736 C CA . TYR A 1 91 ? -7.366 6.093 -7.626 1.00 94.31 91 TYR A CA 1
ATOM 737 C C . TYR A 1 91 ? -7.084 6.867 -6.331 1.00 94.31 91 TYR A C 1
ATOM 739 O O . TYR A 1 91 ? -7.523 6.429 -5.276 1.00 94.31 91 TYR A O 1
ATOM 747 N N . PHE A 1 92 ? -6.375 8.001 -6.378 1.00 93.81 92 PHE A N 1
ATOM 748 C CA . PHE A 1 92 ? -6.004 8.770 -5.178 1.00 93.81 92 PHE A CA 1
ATOM 749 C C . PHE A 1 92 ? -6.734 10.112 -5.104 1.00 93.81 92 PHE A C 1
ATOM 751 O O . PHE A 1 92 ? -7.365 10.411 -4.091 1.00 93.81 92 PHE A O 1
ATOM 758 N N . LYS A 1 93 ? -6.686 10.922 -6.171 1.00 92.25 93 LYS A N 1
ATOM 759 C CA . LYS A 1 93 ? -7.260 12.281 -6.177 1.00 92.25 93 LYS A CA 1
ATOM 760 C C . LYS A 1 93 ? -8.738 12.370 -5.767 1.00 92.25 93 LYS A C 1
ATOM 762 O O . LYS A 1 93 ? -9.067 13.350 -5.105 1.00 92.25 93 LYS A O 1
ATOM 767 N N . PRO A 1 94 ? -9.624 11.404 -6.083 1.00 93.19 94 PRO A N 1
ATOM 768 C CA . PRO A 1 94 ? -11.013 11.465 -5.623 1.00 93.19 94 PRO A CA 1
ATOM 769 C C . PRO A 1 94 ? -11.167 11.413 -4.095 1.00 93.19 94 PRO A C 1
ATOM 771 O O . PRO A 1 94 ? -12.166 11.894 -3.567 1.00 93.19 94 PRO A O 1
ATOM 774 N N . PHE A 1 95 ? -10.181 10.853 -3.386 1.00 92.56 95 PHE A N 1
ATOM 775 C CA . PHE A 1 95 ? -10.257 10.575 -1.949 1.00 92.56 95 PHE A CA 1
ATOM 776 C C . PHE A 1 95 ? -9.304 11.425 -1.109 1.00 92.56 95 PHE A C 1
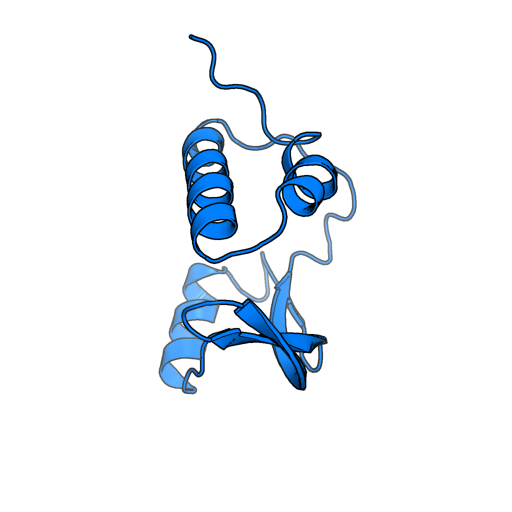ATOM 778 O O . PHE A 1 95 ? -9.540 11.606 0.085 1.00 92.56 95 PHE A O 1
ATOM 785 N N . VAL A 1 96 ? -8.230 11.946 -1.710 1.00 92.75 96 VAL A N 1
ATOM 786 C CA . VAL A 1 96 ? -7.218 12.765 -1.032 1.00 92.75 96 VAL A CA 1
ATOM 787 C C . VAL A 1 96 ? -7.543 14.248 -1.233 1.00 92.75 96 VAL A C 1
ATOM 789 O O . VAL A 1 96 ? -7.391 14.755 -2.346 1.00 92.75 96 VAL A O 1
ATOM 792 N N . PRO A 1 97 ? -7.942 14.984 -0.178 1.00 89.62 97 PRO A N 1
ATOM 793 C CA . PRO A 1 97 ? -8.186 16.416 -0.288 1.00 89.62 97 PRO A CA 1
ATOM 794 C C . PRO A 1 97 ? -6.935 17.173 -0.749 1.00 89.62 97 PRO A C 1
ATOM 796 O O . PRO A 1 97 ? -5.805 16.851 -0.358 1.00 89.62 97 PRO A O 1
ATOM 799 N N . SER A 1 98 ? -7.137 18.221 -1.551 1.00 82.00 98 SER A N 1
ATOM 800 C CA . SER A 1 98 ? -6.086 19.193 -1.853 1.00 82.00 98 SER A CA 1
ATOM 801 C C . SER A 1 98 ? -5.586 19.819 -0.556 1.00 82.00 98 SER A C 1
ATOM 803 O O . SER A 1 98 ? -6.396 20.160 0.307 1.00 82.00 98 SER A O 1
ATOM 805 N N . GLN A 1 99 ? -4.271 19.999 -0.419 1.00 66.50 99 GLN A N 1
ATOM 806 C CA . GLN A 1 99 ? -3.768 20.798 0.692 1.00 66.50 99 GLN A CA 1
ATOM 807 C C . GLN A 1 99 ? -4.280 22.227 0.522 1.00 66.50 99 GLN A C 1
ATOM 809 O O . GLN A 1 99 ? -4.051 22.852 -0.514 1.00 66.50 99 GLN A O 1
ATOM 814 N N . SER A 1 100 ? -5.030 22.709 1.509 1.00 51.66 100 SER A N 1
ATOM 815 C CA . SER A 1 100 ? -5.386 24.119 1.609 1.00 51.66 100 SER A CA 1
ATOM 816 C C . SER A 1 100 ? -4.086 24.924 1.628 1.00 51.66 100 SER A C 1
ATOM 818 O O . SER A 1 100 ? -3.207 24.626 2.437 1.00 51.66 100 SER A O 1
ATOM 820 N N . SER A 1 101 ? -3.950 25.866 0.692 1.00 38.00 101 SER A N 1
ATOM 821 C CA . SER A 1 101 ? -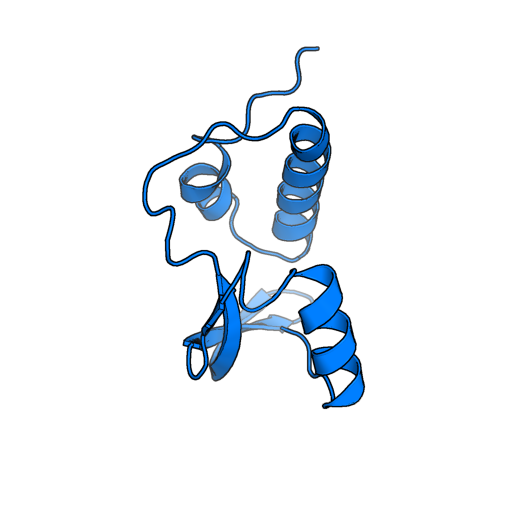2.843 26.833 0.654 1.00 38.00 101 SER A CA 1
ATOM 822 C C . SER A 1 101 ? -2.826 27.732 1.885 1.00 38.00 101 SER A C 1
ATOM 824 O O . SER A 1 101 ? -3.918 27.963 2.455 1.00 38.00 101 SER A O 1
#

Sequence (101 aa):
IYQINARDEANLDRYEGSPEIYQKVHDVTVELIVRSKVNVVGIGDTLDTLVYMDQNHVTDGKIRQEYIPRMHRVMEDGIREGIPTAYFDKYFKPFVPSQSS

Organism: NCBI:txid2804958

Radius of gyration: 16.08 Å; chains: 1; bounding box: 35×42×35 Å

Foldseek 3Di:
DDDDDPVVVVVVCVVCVPPPRWYKDWQPWDWDQDDDPPDRPDGDDIDIDIDTHGPPPPDDDADDPVCLVVLVVVLVVCVVVPDDNVVCVPPPVVRRDDPDD

Secondary structure (DSSP, 8-state):
-----HHHHHHHHHHTTTTTSSEEEEEEEEEEEEEETTEEEEEEEEEEEEEEE-SS--SPPPPPGGGHHHHHHHHHHHHHHT--HHHHHHHTTTTSPPPP-